Protein AF-A0A0C2RGP2-F1 (afdb_monomer_lite)

Secondary structure (DSSP, 8-state):
-TTGGGS-HHHHHHHHHHHHT--HHH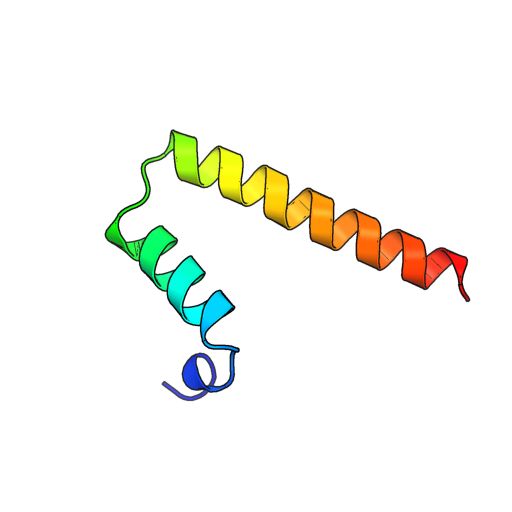HHHHHHHHHHHHHHHHHHHHHT-

Sequence (49 aa):
MGNFDRHPKSIKKAIRYIKQDASKEQLIEIKKLVNQAIQRRIQSLELEN

Structure (mmCIF, N/CA/C/O backbone):
data_AF-A0A0C2RGP2-F1
#
_entry.id   AF-A0A0C2RGP2-F1
#
loop_
_atom_site.group_PDB
_atom_site.id
_atom_site.type_symbol
_atom_site.label_atom_id
_atom_site.label_alt_id
_atom_site.label_comp_id
_atom_site.label_asym_id
_atom_site.label_entity_id
_atom_site.label_seq_id
_atom_site.pdbx_PDB_ins_code
_atom_site.Cartn_x
_atom_site.Cartn_y
_atom_site.Cartn_z
_atom_site.occupancy
_atom_site.B_iso_or_equiv
_atom_site.auth_seq_id
_atom_site.auth_comp_id
_atom_site.auth_asym_id
_atom_site.auth_atom_id
_atom_site.pdbx_PDB_model_num
ATOM 1 N N . MET A 1 1 ? 17.788 -16.086 4.653 1.00 52.53 1 MET A N 1
ATOM 2 C CA . MET A 1 1 ? 16.860 -14.934 4.739 1.00 52.53 1 MET A CA 1
ATOM 3 C C . MET A 1 1 ? 15.550 -15.405 5.376 1.00 52.53 1 MET A C 1
ATOM 5 O O . MET A 1 1 ? 14.688 -15.893 4.673 1.00 52.53 1 MET A O 1
ATOM 9 N N . GLY A 1 2 ? 15.417 -15.377 6.707 1.00 56.41 2 GLY A N 1
ATOM 10 C CA . GLY A 1 2 ? 14.419 -16.210 7.414 1.00 56.41 2 GLY A CA 1
ATOM 11 C C . GLY A 1 2 ? 12.971 -15.696 7.495 1.00 56.41 2 GLY A C 1
ATOM 12 O O . GLY A 1 2 ? 12.079 -16.490 7.776 1.00 56.41 2 GLY A O 1
ATOM 13 N N . ASN A 1 3 ? 12.711 -14.408 7.238 1.00 68.06 3 ASN A N 1
ATOM 14 C CA . ASN A 1 3 ? 11.385 -13.811 7.487 1.00 68.06 3 ASN A CA 1
ATOM 15 C C . ASN A 1 3 ? 10.668 -13.280 6.244 1.00 68.06 3 ASN A C 1
ATOM 17 O O . ASN A 1 3 ? 9.442 -13.284 6.214 1.00 68.06 3 ASN A O 1
ATOM 21 N N . PHE A 1 4 ? 11.392 -12.878 5.196 1.00 77.38 4 PHE A N 1
ATOM 22 C CA . PHE A 1 4 ? 10.750 -12.328 3.999 1.00 77.38 4 PHE A CA 1
ATOM 23 C C . PHE A 1 4 ? 9.886 -13.368 3.275 1.00 77.38 4 PHE A C 1
ATOM 25 O O . PHE A 1 4 ? 8.793 -13.053 2.808 1.00 77.38 4 PHE A O 1
ATOM 32 N N . ASP A 1 5 ? 10.336 -14.625 3.238 1.00 80.81 5 ASP A N 1
ATOM 33 C CA . ASP A 1 5 ? 9.638 -15.698 2.528 1.00 80.81 5 ASP A CA 1
ATOM 34 C C . ASP A 1 5 ? 8.278 -16.056 3.126 1.00 80.81 5 ASP A C 1
ATOM 36 O O . ASP A 1 5 ? 7.420 -16.562 2.396 1.00 80.81 5 ASP A O 1
ATOM 40 N N . ARG A 1 6 ? 8.059 -15.716 4.402 1.00 91.50 6 ARG A N 1
ATOM 41 C CA . ARG A 1 6 ? 6.806 -15.950 5.131 1.00 91.50 6 ARG A CA 1
ATOM 42 C C . ARG A 1 6 ? 5.689 -14.989 4.728 1.00 91.50 6 ARG A C 1
ATOM 44 O O . ARG A 1 6 ? 4.530 -15.246 5.035 1.00 91.50 6 ARG A O 1
ATOM 51 N N . HIS A 1 7 ? 6.008 -13.895 4.038 1.00 90.75 7 HIS A N 1
ATOM 52 C CA . HIS A 1 7 ? 4.983 -12.967 3.581 1.00 90.75 7 HIS A CA 1
ATOM 53 C C . HIS A 1 7 ? 4.212 -13.510 2.366 1.00 90.75 7 HIS A C 1
ATOM 55 O O . HIS A 1 7 ? 4.775 -14.242 1.538 1.00 90.75 7 HIS A O 1
ATOM 61 N N . PRO A 1 8 ? 2.937 -13.104 2.197 1.00 94.75 8 PRO A N 1
ATOM 62 C CA . PRO A 1 8 ? 2.152 -13.439 1.017 1.00 94.75 8 PRO A CA 1
ATOM 63 C C . PRO A 1 8 ? 2.861 -13.058 -0.285 1.00 94.75 8 PRO A C 1
ATOM 65 O O . PRO A 1 8 ? 3.608 -12.078 -0.354 1.00 94.75 8 PRO A O 1
ATOM 68 N N . LYS A 1 9 ? 2.585 -13.809 -1.360 1.00 94.56 9 LYS A N 1
ATOM 69 C CA . LYS A 1 9 ? 3.172 -13.556 -2.690 1.00 94.56 9 LYS A CA 1
ATOM 70 C C . LYS A 1 9 ? 2.960 -12.109 -3.154 1.00 94.56 9 LYS A C 1
ATOM 72 O O . LYS A 1 9 ? 3.863 -11.542 -3.761 1.00 94.56 9 LYS A O 1
ATOM 77 N N . SER A 1 10 ? 1.807 -11.517 -2.851 1.00 93.88 10 SER A N 1
ATOM 78 C CA . SER A 1 10 ? 1.481 -10.120 -3.164 1.00 93.88 10 SER A CA 1
ATOM 79 C C . SER A 1 10 ? 2.448 -9.133 -2.505 1.00 93.88 10 SER A C 1
ATOM 81 O O . SER A 1 10 ? 3.024 -8.298 -3.197 1.00 93.88 10 SER A O 1
ATOM 83 N N . ILE A 1 11 ? 2.709 -9.284 -1.203 1.00 94.50 11 ILE A N 1
ATOM 84 C CA . ILE A 1 11 ? 3.659 -8.443 -0.461 1.00 94.50 11 ILE A CA 1
ATOM 85 C C . ILE A 1 11 ? 5.070 -8.613 -1.019 1.00 94.50 11 ILE A C 1
ATOM 87 O O . ILE A 1 11 ? 5.762 -7.631 -1.273 1.00 94.50 11 ILE A O 1
ATOM 91 N N . LYS A 1 12 ? 5.486 -9.854 -1.294 1.00 94.62 12 LYS A N 1
ATOM 92 C CA . LYS A 1 12 ? 6.814 -10.112 -1.865 1.00 94.62 12 LYS A CA 1
ATOM 93 C C . LYS A 1 12 ? 6.995 -9.458 -3.237 1.00 94.62 12 LYS A C 1
ATOM 95 O O . LYS A 1 12 ? 8.063 -8.909 -3.502 1.00 94.62 12 LYS A O 1
ATOM 100 N N . LYS A 1 13 ? 5.962 -9.481 -4.089 1.00 94.75 13 LYS A N 1
ATOM 101 C CA . LYS A 1 13 ? 5.970 -8.791 -5.390 1.00 94.75 13 LYS A CA 1
ATOM 102 C C . LYS A 1 13 ? 6.033 -7.273 -5.231 1.00 94.75 13 LYS A C 1
ATOM 104 O O . LYS A 1 13 ? 6.859 -6.650 -5.886 1.00 94.75 13 LYS A O 1
ATOM 109 N N . ALA A 1 14 ? 5.232 -6.698 -4.335 1.00 94.06 14 ALA A N 1
ATOM 110 C CA . ALA A 1 14 ? 5.247 -5.259 -4.076 1.00 94.06 14 ALA A CA 1
ATOM 111 C C . ALA A 1 14 ? 6.623 -4.787 -3.576 1.00 94.06 14 ALA A C 1
ATOM 113 O O . ALA A 1 14 ? 7.180 -3.829 -4.102 1.00 94.06 14 ALA A O 1
ATOM 114 N N . ILE A 1 15 ? 7.223 -5.508 -2.623 1.00 94.62 15 ILE A N 1
ATOM 115 C CA . ILE A 1 15 ? 8.566 -5.192 -2.118 1.00 94.62 15 ILE A CA 1
ATOM 116 C C . ILE A 1 15 ? 9.634 -5.360 -3.203 1.00 94.62 15 ILE A C 1
ATOM 118 O O . ILE A 1 15 ? 10.573 -4.571 -3.253 1.00 94.62 15 ILE A O 1
ATOM 122 N N . ARG A 1 16 ? 9.507 -6.362 -4.083 1.00 95.25 16 ARG A N 1
ATOM 123 C CA . ARG A 1 16 ? 10.413 -6.520 -5.228 1.00 95.25 16 ARG A CA 1
ATOM 124 C C . ARG A 1 16 ? 10.337 -5.311 -6.161 1.00 95.25 16 ARG A C 1
ATOM 126 O O . ARG A 1 16 ? 11.376 -4.732 -6.442 1.00 95.25 16 ARG A O 1
ATOM 133 N N . TYR A 1 17 ? 9.128 -4.915 -6.553 1.00 95.56 17 TYR A N 1
ATOM 134 C CA . TYR A 1 17 ? 8.897 -3.745 -7.400 1.00 95.56 17 TYR A CA 1
ATOM 135 C C . TYR A 1 17 ? 9.506 -2.475 -6.791 1.00 95.56 17 TYR A C 1
ATOM 137 O O . TYR A 1 17 ? 10.287 -1.792 -7.441 1.00 95.56 17 TYR A O 1
ATOM 145 N N . ILE A 1 18 ? 9.243 -2.219 -5.503 1.00 96.06 18 ILE A N 1
ATOM 146 C CA . ILE A 1 18 ? 9.807 -1.080 -4.755 1.00 96.06 18 ILE A CA 1
ATOM 147 C C . ILE A 1 18 ? 11.340 -1.058 -4.803 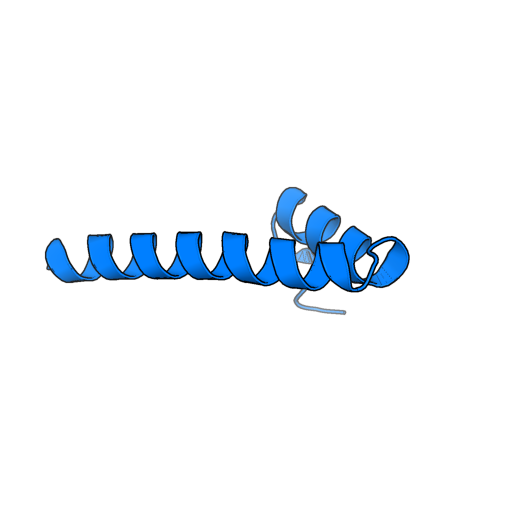1.00 96.06 18 ILE A C 1
ATOM 149 O O . ILE A 1 18 ? 11.938 0.010 -4.875 1.00 96.06 18 ILE A O 1
ATOM 153 N N . LYS A 1 19 ? 11.980 -2.230 -4.721 1.00 94.31 19 LYS A N 1
ATOM 154 C CA . LYS A 1 19 ? 13.444 -2.348 -4.688 1.00 94.31 19 LYS A CA 1
ATOM 155 C C . LYS A 1 19 ? 14.106 -2.252 -6.059 1.00 94.31 19 LYS A C 1
ATOM 157 O O . LYS A 1 19 ? 15.300 -1.977 -6.098 1.00 94.31 19 LYS A O 1
ATOM 162 N N . GLN A 1 20 ? 13.389 -2.576 -7.131 1.00 95.00 20 GLN A N 1
ATOM 163 C CA . GLN A 1 20 ? 13.983 -2.785 -8.454 1.00 95.00 20 GLN A CA 1
ATOM 164 C C . GLN A 1 20 ? 13.512 -1.747 -9.470 1.00 95.00 20 GLN A C 1
ATOM 166 O O . GLN A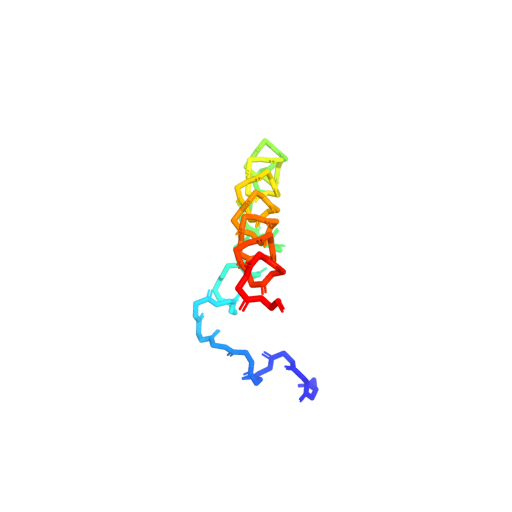 1 20 ? 14.344 -1.124 -10.118 1.00 95.00 20 GLN A O 1
ATOM 171 N N . ASP A 1 21 ? 12.201 -1.533 -9.568 1.00 92.81 21 ASP A N 1
ATOM 172 C CA . ASP A 1 21 ? 11.593 -0.937 -10.762 1.00 92.81 21 ASP A CA 1
ATOM 173 C C . ASP A 1 21 ? 10.898 0.408 -10.488 1.00 92.81 21 ASP A C 1
ATOM 175 O O . ASP A 1 21 ? 10.496 1.099 -11.422 1.00 92.81 21 ASP A O 1
ATOM 179 N N . ALA A 1 22 ? 10.720 0.788 -9.218 1.00 94.62 22 ALA A N 1
ATOM 180 C CA . ALA A 1 22 ? 9.935 1.962 -8.846 1.00 94.62 22 ALA A CA 1
ATOM 181 C C . ALA A 1 22 ? 10.721 3.283 -8.946 1.00 94.62 22 ALA A C 1
ATOM 183 O O . ALA A 1 22 ? 11.796 3.430 -8.359 1.00 94.62 22 ALA A O 1
ATOM 184 N N . SER A 1 23 ? 10.129 4.289 -9.600 1.00 97.44 23 SER A N 1
ATOM 185 C CA . SER A 1 23 ? 10.622 5.673 -9.578 1.00 97.44 23 SER A CA 1
ATOM 186 C C . SER A 1 23 ? 10.358 6.351 -8.229 1.00 97.44 23 SER A C 1
ATOM 188 O O . SER A 1 23 ? 9.519 5.915 -7.437 1.00 97.44 23 SER A O 1
ATOM 190 N N . L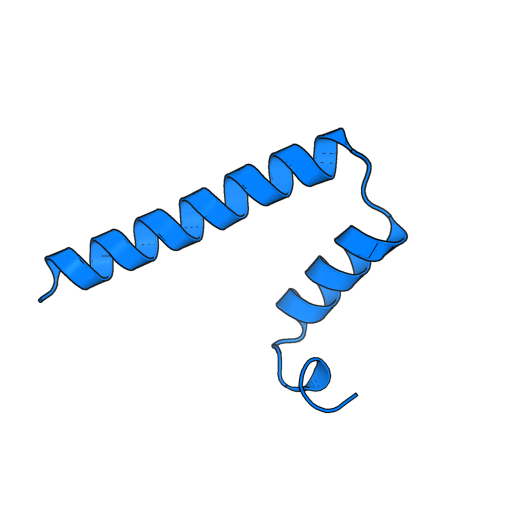YS A 1 24 ? 11.029 7.478 -7.968 1.00 97.12 24 LYS A N 1
ATOM 191 C CA . LYS A 1 24 ? 10.831 8.264 -6.740 1.00 97.12 24 LYS A CA 1
ATOM 192 C C . LYS A 1 24 ? 9.369 8.682 -6.546 1.00 97.12 24 LYS A C 1
ATOM 194 O O . LYS A 1 24 ? 8.847 8.583 -5.437 1.00 97.12 24 LYS A O 1
ATOM 199 N N . GLU A 1 25 ? 8.707 9.127 -7.607 1.00 97.69 25 GLU A N 1
ATOM 200 C CA . GLU A 1 25 ? 7.308 9.565 -7.594 1.00 97.69 25 GLU A CA 1
ATOM 201 C C . GLU A 1 25 ? 6.383 8.393 -7.253 1.00 97.69 25 GLU A C 1
ATOM 203 O O . GLU A 1 25 ? 5.529 8.509 -6.373 1.00 97.69 25 GLU A O 1
ATOM 208 N N . GLN A 1 26 ? 6.626 7.233 -7.868 1.00 96.88 26 GLN A N 1
ATOM 209 C CA . GLN A 1 26 ? 5.876 6.009 -7.591 1.00 96.88 26 GLN A CA 1
ATOM 210 C C . GLN A 1 26 ? 6.073 5.539 -6.146 1.00 96.88 26 GLN A C 1
ATOM 212 O O . GLN A 1 26 ? 5.121 5.104 -5.502 1.00 96.88 26 GLN A O 1
ATOM 217 N N . LEU A 1 27 ? 7.283 5.662 -5.594 1.00 97.25 27 LEU A N 1
ATOM 218 C CA . LEU A 1 27 ? 7.544 5.341 -4.188 1.00 97.25 27 LEU A CA 1
ATOM 219 C C . LEU A 1 27 ? 6.758 6.251 -3.235 1.00 97.25 27 LEU A C 1
ATOM 221 O O . LEU A 1 27 ? 6.220 5.770 -2.234 1.00 97.25 27 LEU A O 1
ATOM 225 N N . ILE A 1 28 ? 6.671 7.549 -3.539 1.00 97.88 28 ILE A N 1
ATOM 226 C CA . ILE A 1 28 ? 5.884 8.510 -2.753 1.00 97.88 28 ILE A CA 1
ATOM 227 C C . ILE A 1 28 ? 4.396 8.138 -2.794 1.00 97.88 28 ILE A C 1
ATOM 229 O O . ILE A 1 28 ? 3.740 8.114 -1.747 1.00 97.88 28 ILE A O 1
ATOM 233 N N . GLU A 1 29 ? 3.873 7.802 -3.971 1.00 97.25 29 GLU A N 1
ATOM 234 C CA . GLU A 1 29 ? 2.477 7.397 -4.145 1.00 97.25 29 GLU A CA 1
ATOM 235 C C . GLU A 1 29 ? 2.160 6.081 -3.419 1.00 97.25 29 GLU A C 1
ATOM 237 O O . GLU A 1 29 ? 1.214 6.024 -2.628 1.00 97.25 29 GLU A O 1
ATOM 242 N N . ILE A 1 30 ? 2.993 5.051 -3.599 1.00 95.69 30 ILE A N 1
ATOM 243 C CA . ILE A 1 30 ? 2.851 3.757 -2.918 1.00 95.69 30 ILE A CA 1
ATOM 244 C C . ILE A 1 30 ? 2.850 3.954 -1.403 1.00 95.69 30 ILE A C 1
A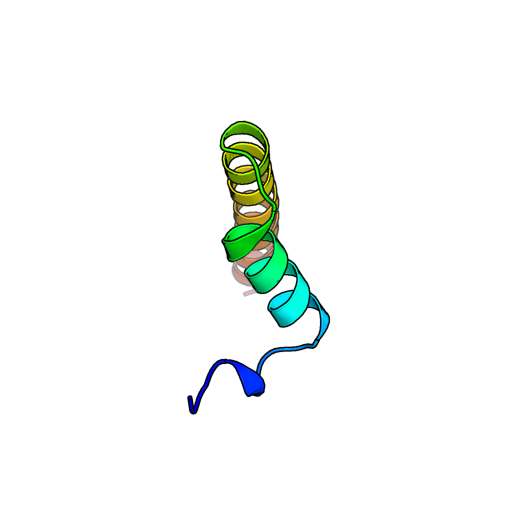TOM 246 O O . ILE A 1 30 ? 1.977 3.424 -0.711 1.00 95.69 30 ILE A O 1
ATOM 250 N N . LYS A 1 31 ? 3.790 4.749 -0.878 1.00 96.62 31 LYS A N 1
ATOM 251 C CA . LYS A 1 31 ? 3.864 5.050 0.555 1.00 96.62 31 LYS A CA 1
ATOM 252 C C . LYS A 1 31 ? 2.571 5.696 1.050 1.00 96.62 31 LYS A C 1
ATOM 254 O O . LYS A 1 31 ? 2.055 5.289 2.090 1.00 96.62 31 LYS A O 1
ATOM 259 N N . LYS A 1 32 ? 2.029 6.671 0.313 1.00 97.81 32 LYS A N 1
ATOM 260 C CA . LYS A 1 32 ? 0.765 7.334 0.664 1.00 97.81 32 LYS A CA 1
ATOM 261 C C . LYS A 1 32 ? -0.393 6.333 0.716 1.00 97.81 32 LYS A C 1
ATOM 263 O O . LYS A 1 32 ? -1.089 6.284 1.728 1.00 97.81 32 LYS A O 1
ATOM 268 N N . LEU A 1 33 ? -0.574 5.528 -0.331 1.00 97.00 33 LEU A N 1
ATOM 269 C CA . LEU A 1 33 ? -1.679 4.569 -0.434 1.00 97.00 33 LEU A CA 1
ATOM 270 C C . LEU A 1 33 ? -1.621 3.497 0.660 1.00 97.00 33 LEU A C 1
ATOM 272 O O . LEU A 1 33 ? -2.614 3.260 1.349 1.00 97.00 33 LEU A O 1
ATOM 276 N N . VAL A 1 34 ? -0.451 2.879 0.852 1.00 96.06 34 VAL A N 1
ATOM 277 C CA . VAL A 1 34 ? -0.260 1.819 1.853 1.00 96.06 34 VAL A CA 1
ATOM 278 C C . VAL A 1 34 ? -0.487 2.361 3.262 1.00 96.06 34 VAL A C 1
ATOM 280 O O . VAL A 1 34 ? -1.231 1.755 4.033 1.00 96.06 34 VAL A O 1
ATOM 283 N N . ASN A 1 35 ? 0.081 3.525 3.589 1.00 97.69 35 ASN A N 1
ATOM 284 C CA . ASN A 1 35 ? -0.094 4.128 4.910 1.00 97.69 35 ASN A CA 1
ATOM 285 C C . ASN A 1 35 ? -1.559 4.479 5.187 1.00 97.69 35 ASN A C 1
ATOM 287 O O . ASN A 1 35 ? -2.058 4.183 6.269 1.00 97.69 35 ASN A O 1
ATOM 291 N N . GLN A 1 36 ? -2.262 5.060 4.211 1.00 98.12 36 GLN A N 1
ATOM 292 C CA . GLN A 1 36 ? -3.684 5.376 4.355 1.00 98.12 36 GLN A CA 1
ATOM 293 C C . GLN A 1 36 ? -4.531 4.118 4.574 1.00 98.12 36 GLN A C 1
ATOM 295 O O . GLN A 1 36 ? -5.420 4.123 5.425 1.00 98.12 36 GLN A O 1
ATOM 300 N N . ALA A 1 37 ? -4.259 3.037 3.839 1.00 97.38 37 ALA A N 1
ATOM 301 C CA . ALA A 1 37 ? -4.981 1.777 3.998 1.00 97.38 37 ALA A CA 1
ATOM 302 C C . ALA A 1 37 ? -4.757 1.155 5.386 1.00 97.38 37 ALA A C 1
ATOM 304 O O . ALA A 1 37 ? -5.717 0.740 6.036 1.00 97.38 37 ALA A O 1
ATOM 305 N N . ILE A 1 38 ? -3.506 1.140 5.861 1.00 97.88 38 ILE A N 1
ATOM 306 C CA . ILE A 1 38 ? -3.156 0.639 7.197 1.00 97.88 38 ILE A CA 1
ATOM 307 C C . ILE A 1 38 ? -3.840 1.481 8.275 1.00 97.88 38 ILE A C 1
ATOM 309 O O . ILE A 1 38 ? -4.504 0.926 9.145 1.00 97.88 38 ILE A O 1
ATOM 313 N N . GLN A 1 39 ? -3.730 2.809 8.189 1.00 98.19 39 GLN A N 1
ATOM 314 C CA . GLN A 1 39 ? -4.312 3.716 9.175 1.00 98.19 39 GLN A CA 1
ATOM 315 C C . GLN A 1 39 ? -5.829 3.539 9.280 1.00 98.19 39 GLN A C 1
ATOM 317 O O . GLN A 1 39 ? -6.348 3.400 10.382 1.00 98.19 39 GLN A O 1
ATOM 322 N N . ARG A 1 40 ? -6.536 3.476 8.144 1.00 97.50 40 ARG A N 1
ATOM 323 C CA . ARG A 1 40 ? -7.987 3.236 8.135 1.00 97.50 40 ARG A CA 1
ATOM 324 C C . ARG A 1 40 ? -8.349 1.901 8.778 1.00 97.50 40 ARG A C 1
ATOM 326 O O . ARG A 1 40 ? -9.327 1.829 9.514 1.00 97.50 40 ARG A O 1
ATOM 333 N N . ARG A 1 41 ? -7.572 0.844 8.511 1.00 97.81 41 ARG A N 1
ATOM 334 C CA . ARG A 1 41 ? -7.837 -0.472 9.104 1.00 97.81 41 ARG A CA 1
ATOM 335 C C . ARG A 1 41 ? -7.613 -0.470 10.613 1.00 97.81 41 ARG A C 1
ATOM 337 O O . ARG A 1 41 ? -8.430 -1.046 11.317 1.00 97.81 41 ARG A O 1
ATOM 344 N N . ILE A 1 42 ? -6.552 0.175 11.093 1.00 98.00 42 ILE A N 1
ATOM 345 C CA . ILE A 1 42 ? -6.281 0.312 12.531 1.00 98.00 42 ILE A CA 1
ATOM 346 C C . ILE A 1 42 ? -7.415 1.085 13.210 1.00 98.00 42 ILE A C 1
ATOM 348 O O . ILE A 1 42 ? -7.987 0.577 14.163 1.00 98.00 42 ILE A O 1
ATOM 352 N N . GLN A 1 43 ? -7.816 2.233 12.659 1.00 97.31 43 GLN A N 1
ATOM 353 C CA . GLN A 1 43 ? -8.916 3.036 13.207 1.00 97.31 43 GLN A CA 1
ATOM 354 C C . GLN A 1 43 ? -10.238 2.260 13.274 1.00 97.31 43 GLN A C 1
ATOM 356 O O . GLN A 1 43 ? -10.940 2.339 14.273 1.00 97.31 43 GLN A O 1
ATOM 361 N N . SER A 1 44 ? -10.568 1.484 12.234 1.00 97.06 44 SER A N 1
ATOM 362 C CA . SER A 1 44 ? -11.746 0.599 12.247 1.00 97.06 44 SER A CA 1
ATOM 363 C C . SER A 1 44 ? -11.684 -0.388 13.411 1.00 97.06 44 SER A C 1
ATOM 365 O O . SER A 1 44 ? -12.650 -0.526 14.146 1.00 97.06 44 SER A O 1
ATOM 367 N N . LEU A 1 45 ? -10.534 -1.038 13.603 1.00 96.50 45 LEU A N 1
ATOM 368 C CA . LEU A 1 45 ? -10.348 -2.022 14.668 1.00 96.50 45 LEU A CA 1
ATOM 369 C C . LEU A 1 45 ? -10.386 -1.389 16.064 1.00 96.50 45 LEU A C 1
ATOM 371 O O . LEU A 1 45 ? -10.863 -2.021 16.995 1.00 96.50 45 LEU A O 1
ATOM 375 N N . GLU A 1 46 ? -9.894 -0.163 16.228 1.00 95.25 46 GLU A N 1
ATOM 376 C CA . GLU A 1 46 ? -9.946 0.562 17.504 1.00 95.25 46 GLU A CA 1
ATOM 377 C C . GLU A 1 46 ? -11.370 1.000 17.871 1.00 95.25 46 GLU A C 1
ATOM 379 O O . GLU A 1 46 ? -11.709 0.985 19.045 1.00 95.25 46 GLU A O 1
ATOM 384 N N . LEU A 1 47 ? -12.204 1.351 16.886 1.00 89.06 47 LEU A N 1
ATOM 385 C CA . LEU A 1 47 ? -13.612 1.727 17.093 1.00 89.06 47 LEU A CA 1
ATOM 386 C C . LEU A 1 47 ? -14.542 0.527 17.341 1.00 89.06 47 LEU A C 1
ATOM 388 O O . LEU A 1 47 ? -15.661 0.708 17.811 1.00 89.06 47 LEU A O 1
ATOM 392 N N . GLU A 1 48 ? -14.108 -0.678 16.969 1.00 78.56 48 GLU A N 1
ATOM 393 C CA . GLU A 1 48 ? -14.827 -1.939 17.198 1.00 78.56 48 GLU A CA 1
ATOM 394 C C . GLU A 1 48 ? -14.591 -2.512 18.616 1.00 78.56 48 GLU A C 1
ATOM 396 O O . GLU A 1 48 ? -15.253 -3.485 18.983 1.00 78.56 48 GLU A O 1
ATOM 401 N N . ASN A 1 49 ? -13.673 -1.926 19.399 1.00 57.44 49 ASN A N 1
ATOM 402 C CA . ASN A 1 49 ? -13.366 -2.289 20.793 1.00 57.44 49 ASN A CA 1
ATOM 403 C C . ASN A 1 49 ? -13.960 -1.286 21.792 1.00 57.44 49 ASN A C 1
ATOM 405 O O . ASN A 1 49 ? -14.212 -1.714 2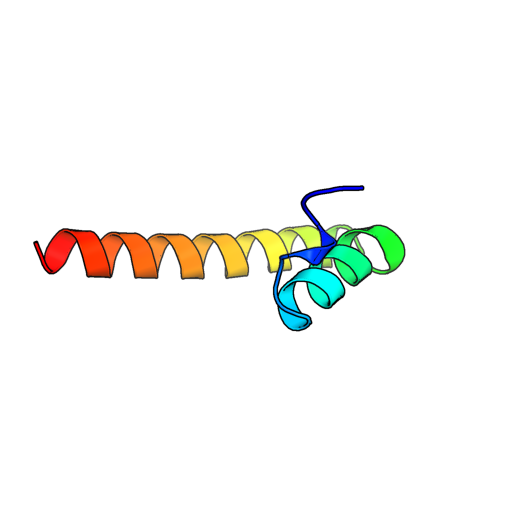2.941 1.00 57.44 49 ASN A O 1
#

Radius of gyration: 13.75 Å; chains: 1; bounding box: 32×26×32 Å

pLDDT: mean 91.74, std 10.97, range [52.53, 98.19]

Organism: NCBI:txid889306

Foldseek 3Di:
DPPLVPDDPVVNVVVVCVVPPDDPVRVVVVVVVVVVVVVVVVVVVVVVD